Protein AF-A0AA87IKY0-F1 (afdb_monomer)

Secondary structure (DSSP, 8-state):
----------------PBPTTT-PBP-S--EEEEEEETTEEEEEEE-HHHHHHHHHH----

Solvent-accessible surface area (backbone atoms only — not comparable to full-atom values): 4078 Å² total; per-residue (Å²): 140,86,86,82,81,83,70,83,74,69,71,85,72,65,84,58,51,51,13,68,79,75,73,42,70,42,87,73,81,67,44,78,45,78,41,86,46,103,89,48,74,46,73,41,40,23,34,66,68,49,45,51,50,38,70,74,69,65,71,80,133

Radius of gyration: 18.18 Å; Cα contacts (8 Å, |Δi|>4): 66; chains: 1; bounding box: 41×53×24 Å

Sequence (61 aa):
MATIFLFPVKEQQQPTTICTGCSKSIRGDYWEVGVPKEQGKEYLALCNSCNDELMKHGVVL

Mean predicted aligned error: 11.76 Å

Organism: NCBI:txid1185653

Structure (mmCIF, N/CA/C/O backbone):
data_AF-A0AA87IKY0-F1
#
_entry.id   AF-A0AA87IKY0-F1
#
loop_
_atom_site.group_PDB
_atom_site.id
_atom_site.type_symbol
_atom_site.label_atom_id
_atom_site.label_alt_id
_atom_site.label_comp_id
_atom_site.label_asym_id
_atom_site.label_entity_id
_atom_site.label_seq_id
_atom_site.pdbx_PDB_ins_code
_atom_site.Cartn_x
_atom_site.Cartn_y
_atom_site.Cartn_z
_atom_site.occupancy
_atom_site.B_iso_or_equiv
_atom_site.auth_seq_id
_atom_site.auth_comp_id
_atom_site.auth_asym_id
_atom_site.auth_atom_id
_atom_site.pdbx_PDB_model_num
ATOM 1 N N . MET A 1 1 ? 25.237 40.653 11.715 1.00 50.53 1 MET A N 1
ATOM 2 C CA . MET A 1 1 ? 25.949 39.370 11.531 1.00 50.53 1 MET A CA 1
ATOM 3 C C . MET A 1 1 ? 24.955 38.271 11.896 1.00 50.53 1 MET A C 1
ATOM 5 O O . MET A 1 1 ? 24.645 38.141 13.069 1.00 50.53 1 MET A O 1
ATOM 9 N N . ALA A 1 2 ? 24.321 37.626 10.910 1.00 49.59 2 ALA A N 1
ATOM 10 C CA . ALA A 1 2 ? 23.239 36.656 11.124 1.00 49.59 2 ALA A CA 1
ATOM 11 C C . ALA A 1 2 ? 23.796 35.230 11.001 1.00 49.59 2 ALA A C 1
ATOM 13 O O . ALA A 1 2 ? 24.420 34.897 9.996 1.00 49.59 2 ALA A O 1
ATOM 14 N N . THR A 1 3 ? 23.616 34.415 12.035 1.00 64.31 3 THR A N 1
ATOM 15 C CA . THR A 1 3 ? 24.049 33.016 12.083 1.00 64.31 3 THR A CA 1
ATOM 16 C C . THR A 1 3 ? 22.986 32.120 11.448 1.00 64.31 3 THR A C 1
ATOM 18 O O . THR A 1 3 ? 21.868 32.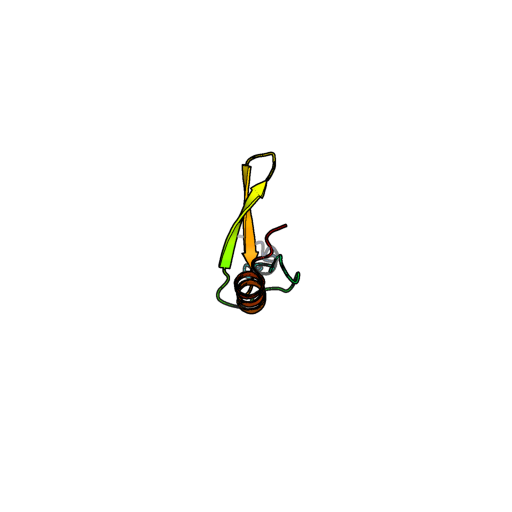005 11.942 1.00 64.31 3 THR A O 1
ATOM 21 N N . ILE A 1 4 ? 23.333 31.492 10.325 1.00 66.38 4 ILE A N 1
ATOM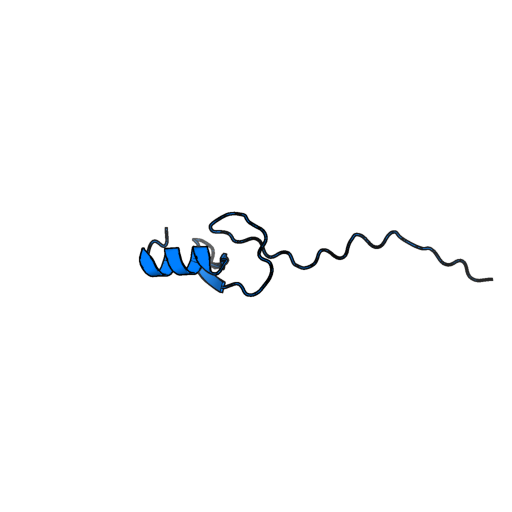 22 C CA . ILE A 1 4 ? 22.510 30.480 9.656 1.00 66.38 4 ILE A CA 1
ATOM 23 C C . ILE A 1 4 ? 22.718 29.156 10.400 1.00 66.38 4 ILE A C 1
ATOM 25 O O . ILE A 1 4 ? 23.817 28.606 10.383 1.00 66.38 4 ILE A O 1
ATOM 29 N N . PHE A 1 5 ? 21.673 28.640 11.048 1.00 56.66 5 PHE A N 1
ATOM 30 C CA . PHE A 1 5 ? 21.655 27.276 11.578 1.00 56.66 5 PHE A CA 1
ATOM 31 C C . PHE A 1 5 ? 21.126 26.327 10.496 1.00 56.66 5 PHE A C 1
ATOM 33 O O . PHE A 1 5 ? 19.930 26.281 10.218 1.00 56.66 5 PHE A O 1
ATOM 40 N N . LEU A 1 6 ? 22.037 25.578 9.873 1.00 51.84 6 LEU A N 1
ATOM 41 C CA . LEU A 1 6 ? 21.725 24.419 9.037 1.00 51.84 6 LEU A CA 1
ATOM 42 C C . LEU A 1 6 ? 21.345 23.253 9.960 1.00 51.84 6 LEU A C 1
ATOM 44 O O . LEU A 1 6 ? 22.206 22.506 10.420 1.00 51.84 6 LEU A O 1
ATOM 48 N N . PHE A 1 7 ? 20.057 23.106 10.262 1.00 59.78 7 PHE A N 1
ATOM 49 C CA . PHE A 1 7 ? 19.547 21.849 10.807 1.00 59.78 7 PHE A CA 1
ATOM 50 C C . PHE A 1 7 ? 19.642 20.790 9.701 1.00 59.78 7 PHE A C 1
ATOM 52 O O . PHE A 1 7 ? 19.270 21.102 8.565 1.00 59.78 7 PHE A O 1
ATOM 59 N N . PRO A 1 8 ? 20.132 19.565 9.971 1.00 41.94 8 PRO A N 1
ATOM 60 C CA . PRO A 1 8 ? 20.062 18.497 8.987 1.00 41.94 8 PRO A CA 1
ATOM 61 C C . PRO A 1 8 ? 18.586 18.316 8.645 1.00 41.94 8 PRO A C 1
ATOM 63 O O . PRO A 1 8 ? 17.785 17.916 9.493 1.00 41.94 8 PRO A O 1
ATOM 66 N N . VAL A 1 9 ? 18.216 18.693 7.420 1.00 49.12 9 VAL A N 1
ATOM 67 C CA . VAL A 1 9 ? 16.916 18.366 6.849 1.00 49.12 9 VAL A CA 1
ATOM 68 C C . VAL A 1 9 ? 16.877 16.852 6.868 1.00 49.12 9 VAL A C 1
ATOM 70 O O . VAL A 1 9 ?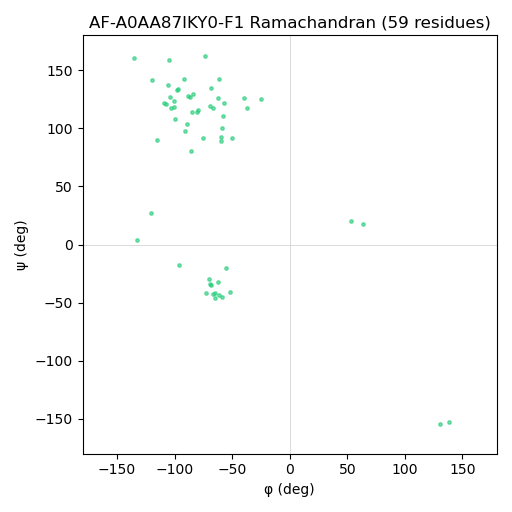 17.538 16.197 6.065 1.00 49.12 9 VAL A O 1
ATOM 73 N N . LYS A 1 10 ? 16.174 16.319 7.873 1.00 45.50 10 LYS A N 1
ATOM 74 C CA . LYS A 1 10 ? 15.684 14.948 7.920 1.00 45.50 10 LYS A CA 1
ATOM 75 C C . LYS A 1 10 ? 15.269 14.640 6.491 1.00 45.50 10 LYS A C 1
ATOM 77 O O . LYS A 1 10 ? 14.462 15.402 5.953 1.00 45.50 10 LYS A O 1
ATOM 82 N N . GLU A 1 11 ? 15.931 13.651 5.886 1.00 41.97 11 GLU A N 1
ATOM 83 C CA . GLU A 1 11 ? 15.652 13.144 4.546 1.00 41.97 11 GLU A CA 1
ATOM 84 C C . GLU A 1 11 ? 14.204 13.431 4.188 1.00 41.97 11 GLU A C 1
ATOM 86 O O . GLU A 1 11 ? 13.304 13.069 4.951 1.00 41.97 11 GLU A O 1
ATOM 91 N N . GLN A 1 12 ? 13.985 14.110 3.060 1.00 43.81 12 GLN A N 1
ATOM 92 C CA . GLN A 1 12 ? 12.707 14.041 2.376 1.00 43.81 12 GLN A CA 1
ATOM 93 C C . GLN A 1 12 ? 12.378 12.554 2.227 1.00 43.81 12 GLN A C 1
ATOM 95 O O . GLN A 1 12 ? 12.790 11.905 1.267 1.00 43.81 12 GLN A O 1
ATOM 100 N N . GLN A 1 13 ? 11.653 12.017 3.207 1.00 45.31 13 GLN A N 1
ATOM 101 C CA . GLN A 1 13 ? 10.840 10.836 3.068 1.00 45.31 13 GLN A CA 1
ATOM 102 C C . GLN A 1 13 ? 9.861 11.226 1.975 1.00 45.31 13 GLN A C 1
ATOM 104 O O . GLN A 1 13 ? 8.807 11.806 2.226 1.00 45.31 13 GLN A O 1
ATOM 109 N N . GLN A 1 14 ? 10.264 10.959 0.730 1.00 47.59 14 GLN A N 1
ATOM 110 C CA . GLN A 1 14 ? 9.322 10.685 -0.337 1.00 47.59 14 GLN A CA 1
ATOM 111 C C . GLN A 1 14 ? 8.232 9.831 0.310 1.00 47.59 14 GLN A C 1
ATOM 113 O O . GLN A 1 14 ? 8.602 8.856 0.980 1.00 47.59 14 GLN A O 1
ATOM 118 N N . PRO A 1 15 ? 6.948 10.216 0.217 1.00 52.53 15 PRO A N 1
ATOM 119 C CA . PRO A 1 15 ? 5.864 9.439 0.791 1.00 52.53 15 PRO A CA 1
ATOM 120 C C . PRO A 1 15 ? 5.906 8.067 0.124 1.00 52.53 15 PRO A C 1
ATOM 122 O O . PRO A 1 15 ? 5.418 7.854 -0.980 1.00 52.53 15 PRO A O 1
ATOM 125 N N . THR A 1 16 ? 6.623 7.150 0.760 1.00 63.03 16 THR A N 1
ATOM 126 C CA . THR A 1 16 ? 6.790 5.779 0.326 1.00 63.03 16 THR A CA 1
ATOM 127 C C . THR A 1 16 ? 5.591 5.086 0.919 1.00 63.03 16 THR A C 1
ATOM 129 O O . THR A 1 16 ? 5.649 4.524 2.008 1.00 63.03 16 THR A O 1
ATOM 132 N N . THR A 1 17 ? 4.458 5.225 0.235 1.00 78.88 17 THR A N 1
ATOM 133 C CA . THR A 1 17 ? 3.233 4.532 0.611 1.00 78.88 17 THR A CA 1
ATOM 134 C C . THR A 1 17 ? 3.542 3.040 0.623 1.00 78.88 17 THR A C 1
ATOM 136 O O . THR A 1 17 ? 4.037 2.498 -0.364 1.00 78.88 17 THR A O 1
ATOM 139 N N . ILE A 1 18 ? 3.338 2.377 1.758 1.00 85.94 18 ILE A N 1
ATOM 140 C CA . ILE A 1 18 ? 3.616 0.947 1.896 1.00 85.94 18 ILE A CA 1
ATOM 141 C C . ILE A 1 18 ? 2.362 0.193 1.470 1.00 85.94 18 ILE A C 1
ATOM 143 O O . ILE A 1 18 ? 1.275 0.458 1.976 1.00 85.94 18 ILE A O 1
ATOM 147 N N . CYS A 1 19 ? 2.513 -0.755 0.550 1.00 87.69 19 CYS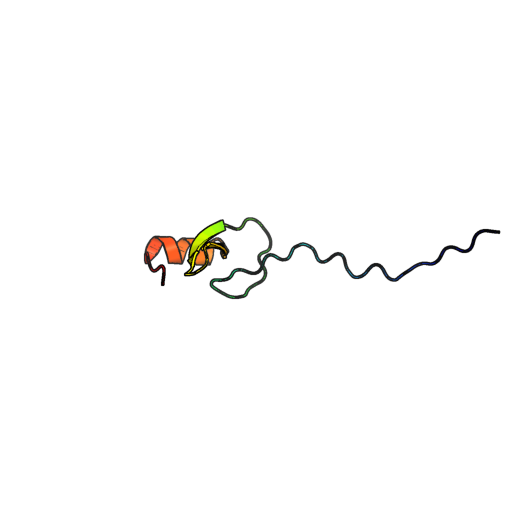 A N 1
ATOM 148 C CA . CYS A 1 19 ? 1.428 -1.647 0.173 1.00 87.69 19 CYS A CA 1
ATOM 149 C C . CYS A 1 19 ? 1.069 -2.548 1.356 1.00 87.69 19 CYS A C 1
ATOM 151 O O . CYS A 1 19 ? 1.892 -3.365 1.758 1.00 87.69 19 CYS A O 1
ATOM 153 N N . THR A 1 20 ? -0.151 -2.468 1.879 1.00 87.88 20 THR A N 1
ATOM 154 C CA . THR A 1 20 ? -0.615 -3.309 2.987 1.00 87.88 20 THR A CA 1
ATOM 155 C C . THR A 1 20 ? -0.628 -4.796 2.627 1.00 87.88 20 THR A C 1
ATOM 157 O O . T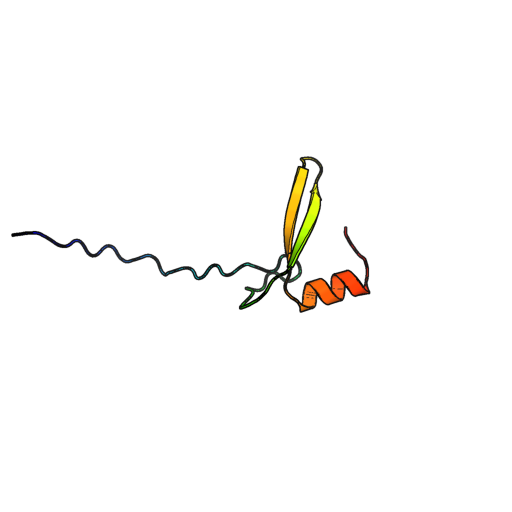HR A 1 20 ? -0.350 -5.629 3.480 1.00 87.88 20 THR A O 1
ATOM 160 N N . GLY A 1 21 ? -0.886 -5.145 1.363 1.00 85.00 21 GLY A N 1
ATOM 161 C CA . GLY A 1 21 ? -0.952 -6.543 0.925 1.00 85.00 21 GLY A CA 1
ATOM 162 C C . GLY A 1 21 ? 0.401 -7.266 0.903 1.00 85.00 21 GLY A C 1
ATOM 163 O O . GLY A 1 21 ? 0.450 -8.473 1.107 1.00 85.00 21 GLY A O 1
ATOM 164 N N . CYS A 1 22 ? 1.510 -6.552 0.668 1.00 86.38 22 CYS A N 1
ATOM 165 C CA . CYS A 1 22 ? 2.843 -7.166 0.546 1.00 86.38 22 CYS A CA 1
ATOM 166 C C . CYS A 1 22 ? 3.955 -6.472 1.348 1.00 86.38 22 CYS A C 1
ATOM 168 O O . CYS A 1 22 ? 5.122 -6.843 1.221 1.00 86.38 22 CYS A O 1
ATOM 170 N N . SER A 1 23 ? 3.620 -5.450 2.135 1.00 86.75 23 SER A N 1
ATOM 171 C CA . SER A 1 23 ? 4.531 -4.622 2.940 1.00 86.75 23 SER A CA 1
ATOM 172 C C . SER A 1 23 ? 5.702 -3.997 2.169 1.00 86.75 23 SER A C 1
ATOM 174 O O . SER A 1 23 ? 6.707 -3.603 2.761 1.00 86.75 23 SER A O 1
ATOM 176 N N . LYS A 1 24 ? 5.594 -3.887 0.839 1.00 86.5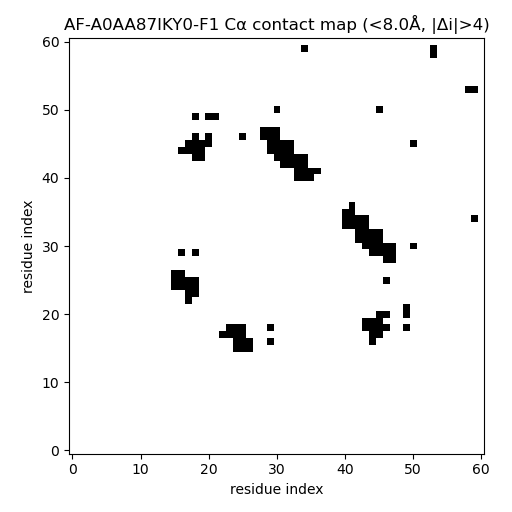0 24 LYS A N 1
ATOM 177 C CA . LYS A 1 24 ? 6.607 -3.255 -0.019 1.00 86.50 24 LYS A CA 1
ATOM 178 C C . LYS A 1 24 ? 6.306 -1.773 -0.209 1.00 86.50 24 LYS A C 1
ATOM 180 O O . LYS A 1 24 ? 5.149 -1.392 -0.382 1.00 86.50 24 LYS A O 1
ATOM 185 N N . SER A 1 25 ? 7.350 -0.948 -0.250 1.00 86.12 25 SER A N 1
ATOM 186 C CA . SER A 1 25 ? 7.231 0.458 -0.644 1.00 86.12 25 SER A CA 1
ATOM 187 C C . SER A 1 25 ? 6.741 0.562 -2.087 1.00 86.12 25 SER A C 1
ATOM 189 O O . SER A 1 25 ? 7.342 -0.006 -3.002 1.00 86.12 25 SER A O 1
ATOM 191 N N . ILE A 1 26 ? 5.660 1.304 -2.291 1.00 84.56 26 ILE A N 1
ATOM 192 C CA . ILE A 1 26 ? 5.108 1.596 -3.607 1.00 84.56 26 ILE A CA 1
ATOM 193 C C . ILE A 1 26 ? 5.867 2.790 -4.184 1.00 84.56 26 ILE A C 1
ATOM 195 O O . ILE A 1 26 ? 6.035 3.818 -3.530 1.00 84.56 26 ILE A O 1
ATOM 199 N N . ARG A 1 27 ? 6.351 2.642 -5.418 1.00 80.94 27 ARG A N 1
ATOM 200 C CA . ARG A 1 27 ? 6.954 3.725 -6.202 1.00 80.94 27 ARG A CA 1
ATOM 201 C C . ARG A 1 27 ? 6.055 3.970 -7.412 1.00 80.94 27 ARG A C 1
ATOM 203 O O . ARG A 1 27 ? 6.227 3.305 -8.428 1.00 80.94 27 ARG A O 1
ATOM 210 N N . GLY A 1 28 ? 5.076 4.863 -7.273 1.00 78.38 28 GLY A N 1
ATOM 211 C CA . GLY A 1 28 ? 4.093 5.179 -8.318 1.00 78.38 28 GLY A CA 1
ATOM 212 C C . GLY A 1 28 ? 2.654 5.136 -7.806 1.00 78.38 28 GLY A C 1
ATOM 213 O O . GLY A 1 28 ? 2.422 5.320 -6.611 1.00 78.38 28 GLY A O 1
ATOM 214 N N . ASP A 1 29 ? 1.708 4.892 -8.713 1.00 84.19 29 ASP A N 1
ATOM 215 C CA . ASP A 1 29 ? 0.284 4.800 -8.392 1.00 84.19 29 ASP A CA 1
ATOM 216 C C . ASP A 1 29 ? -0.019 3.655 -7.415 1.00 84.19 29 ASP A C 1
ATOM 218 O O . ASP A 1 29 ? 0.562 2.563 -7.479 1.00 84.19 29 ASP A O 1
ATOM 222 N N . TYR A 1 30 ? -0.959 3.916 -6.513 1.00 86.81 30 TYR A N 1
ATOM 223 C CA . TYR A 1 30 ? -1.475 2.956 -5.547 1.00 86.81 30 TYR A CA 1
ATOM 224 C C . TYR A 1 30 ? -3.000 3.035 -5.490 1.00 86.81 30 TYR A C 1
ATOM 226 O O . TYR A 1 30 ? -3.603 4.028 -5.893 1.00 86.81 30 TYR A O 1
ATOM 234 N N . TRP A 1 31 ? -3.614 1.973 -4.983 1.00 86.00 31 TRP A N 1
ATOM 235 C CA . TRP A 1 31 ? -5.055 1.864 -4.788 1.00 86.00 31 TRP A CA 1
ATOM 236 C C . TRP A 1 31 ? -5.394 2.001 -3.314 1.00 86.00 31 TRP A C 1
ATOM 238 O O . TRP A 1 31 ? -4.724 1.400 -2.480 1.00 86.00 31 TRP A O 1
ATOM 248 N N . GLU A 1 32 ? -6.447 2.743 -2.991 1.00 87.88 32 GLU A N 1
ATOM 249 C CA . GLU A 1 32 ? -6.983 2.821 -1.632 1.00 87.88 32 GLU A CA 1
ATOM 250 C C . GLU A 1 32 ? -8.246 1.975 -1.534 1.00 87.88 32 GLU A C 1
ATOM 252 O O . GLU A 1 32 ? -9.245 2.240 -2.205 1.00 87.88 32 GLU A O 1
ATOM 257 N N . VAL A 1 33 ? -8.204 0.943 -0.695 1.00 84.38 33 VAL A N 1
ATOM 258 C CA . VAL A 1 33 ? -9.338 0.048 -0.461 1.00 84.38 33 VAL A CA 1
ATOM 259 C C . VAL A 1 33 ? -9.878 0.297 0.938 1.00 84.38 33 VAL A C 1
ATOM 261 O O . VAL A 1 33 ? -9.156 0.175 1.924 1.00 84.38 33 VAL A O 1
ATOM 264 N N . GLY A 1 34 ? -11.157 0.662 1.025 1.00 83.62 34 GLY A N 1
ATOM 265 C CA . GLY A 1 34 ? -11.848 0.849 2.296 1.00 83.62 34 GLY A CA 1
ATOM 266 C C . GLY A 1 34 ? -12.283 -0.489 2.886 1.00 83.62 34 GLY A C 1
ATOM 267 O O . GLY A 1 34 ? -13.147 -1.159 2.323 1.00 83.62 34 GLY A O 1
ATOM 268 N N . VAL A 1 35 ? -11.724 -0.850 4.034 1.00 81.75 35 VAL A N 1
ATOM 269 C CA . VAL A 1 35 ? -12.057 -2.059 4.787 1.00 81.75 35 VAL A CA 1
ATOM 270 C C . VAL A 1 35 ? -12.918 -1.669 5.991 1.00 81.75 35 VAL A C 1
ATOM 272 O O . VAL A 1 35 ? -12.540 -0.772 6.755 1.00 81.75 35 VAL A O 1
ATOM 275 N N . PRO A 1 36 ? -14.096 -2.286 6.181 1.00 75.56 36 PRO A N 1
ATOM 276 C CA . PRO A 1 36 ? -14.888 -2.071 7.383 1.00 75.56 36 PRO A CA 1
ATOM 277 C C . PRO A 1 36 ? -14.170 -2.705 8.585 1.00 75.56 36 PRO A C 1
ATOM 279 O O . PRO A 1 36 ? -13.944 -3.909 8.623 1.00 75.56 36 PRO A O 1
ATOM 282 N N . LYS A 1 37 ? -13.808 -1.890 9.575 1.00 79.44 37 LYS A N 1
ATOM 283 C CA . LYS A 1 37 ? -13.275 -2.311 10.880 1.00 79.44 37 LYS A CA 1
ATOM 284 C C . LYS A 1 37 ? -14.363 -2.136 11.944 1.00 79.44 37 LYS A C 1
ATOM 286 O O . LYS A 1 37 ? -15.263 -1.312 11.789 1.00 79.44 37 LYS A O 1
ATOM 291 N N . GLU A 1 38 ? -14.242 -2.840 13.072 1.00 76.12 38 GLU A N 1
ATOM 292 C CA . GLU A 1 38 ? -15.179 -2.724 14.209 1.00 76.12 38 GLU A CA 1
ATOM 293 C C . GLU A 1 38 ? -15.341 -1.284 14.744 1.00 76.12 38 GLU A C 1
ATOM 295 O O . GLU A 1 38 ? -16.348 -0.974 15.374 1.00 76.12 38 GLU A O 1
ATOM 300 N N . GLN A 1 39 ? -14.389 -0.382 14.465 1.00 72.75 39 GLN A N 1
ATOM 301 C CA . GLN A 1 39 ? -14.427 1.035 14.858 1.00 72.75 39 GLN A CA 1
ATOM 302 C C . GLN A 1 39 ? -14.376 2.019 13.671 1.00 72.75 39 GLN A C 1
ATOM 304 O O . GLN A 1 39 ? -13.909 3.146 13.823 1.00 72.75 39 GLN A O 1
ATOM 309 N N . GLY A 1 40 ? -14.849 1.630 12.481 1.00 79.56 40 GLY A N 1
ATOM 310 C CA . GLY A 1 40 ? -15.003 2.557 11.352 1.00 79.56 40 GLY A CA 1
ATOM 311 C C . GLY A 1 40 ? -14.573 1.983 10.006 1.00 79.56 40 GLY A C 1
ATOM 312 O O . GLY A 1 40 ? -14.645 0.783 9.772 1.00 79.56 40 GLY A O 1
ATOM 313 N N . LYS A 1 41 ? -14.149 2.853 9.088 1.00 76.62 41 LYS A N 1
ATOM 314 C CA . LYS A 1 41 ? -13.565 2.450 7.801 1.00 76.62 41 LYS A CA 1
ATOM 315 C C . LYS A 1 41 ? -12.067 2.724 7.844 1.00 76.62 41 LYS A C 1
ATOM 317 O O . LYS A 1 41 ? -11.670 3.868 8.054 1.00 76.62 41 LYS A O 1
ATOM 322 N N . GLU A 1 42 ? -11.258 1.689 7.662 1.00 81.75 42 GLU A N 1
ATOM 323 C CA . GLU A 1 42 ? -9.808 1.807 7.491 1.00 81.75 42 GLU A CA 1
ATOM 324 C C . GLU A 1 42 ? -9.496 1.771 5.996 1.00 81.75 42 GLU A C 1
ATOM 326 O O . GLU A 1 42 ? -10.050 0.948 5.275 1.00 81.75 42 GLU A O 1
ATOM 331 N N . TYR A 1 43 ? -8.644 2.671 5.513 1.00 82.50 43 TYR A N 1
ATOM 332 C CA . TYR A 1 43 ? -8.225 2.681 4.114 1.00 82.50 43 TYR A CA 1
ATOM 333 C C . TYR A 1 43 ? -6.844 2.043 4.014 1.00 82.50 43 TYR A C 1
ATOM 335 O O . TYR A 1 43 ? -5.887 2.523 4.621 1.00 82.50 43 TYR A O 1
ATOM 343 N N . LEU A 1 44 ? -6.755 0.943 3.271 1.00 85.56 44 LEU A N 1
ATOM 344 C CA . LEU A 1 44 ? -5.509 0.238 3.007 1.00 85.56 44 LEU A CA 1
ATOM 345 C C . LEU A 1 44 ? -4.961 0.653 1.649 1.00 85.56 44 LEU A C 1
ATOM 347 O O . LEU A 1 44 ? -5.688 0.648 0.656 1.00 85.56 44 LEU A O 1
ATOM 351 N N . ALA A 1 45 ? -3.669 0.965 1.598 1.00 88.94 45 ALA A N 1
ATOM 352 C CA . ALA A 1 45 ? -2.984 1.236 0.346 1.00 88.94 45 ALA A CA 1
ATOM 353 C C . ALA A 1 45 ? -2.486 -0.078 -0.266 1.00 88.94 45 ALA A C 1
ATOM 355 O O . ALA A 1 45 ? -1.761 -0.832 0.378 1.00 88.94 45 ALA A O 1
ATOM 356 N N . LEU A 1 46 ? -2.823 -0.356 -1.520 1.00 88.06 46 LEU A N 1
ATOM 357 C CA . LEU A 1 46 ? -2.371 -1.530 -2.260 1.00 88.06 46 LEU A CA 1
ATOM 358 C C . LEU A 1 46 ? -1.587 -1.116 -3.502 1.00 88.06 46 LEU A C 1
ATOM 360 O O . LEU A 1 46 ? -1.933 -0.168 -4.200 1.00 88.06 46 LEU A O 1
ATOM 364 N N . CYS A 1 47 ? -0.529 -1.861 -3.814 1.00 90.19 47 CYS A N 1
ATOM 365 C CA . CYS A 1 47 ? 0.131 -1.757 -5.109 1.00 90.19 47 CYS A CA 1
ATOM 366 C C . CYS A 1 47 ? -0.736 -2.402 -6.198 1.00 90.19 47 CYS A C 1
ATOM 368 O O . CYS A 1 47 ? -1.597 -3.233 -5.903 1.00 90.19 47 CYS A O 1
ATOM 370 N N . ASN A 1 48 ? -0.463 -2.078 -7.465 1.00 89.31 48 ASN A N 1
ATOM 371 C CA . ASN A 1 48 ? -1.191 -2.646 -8.605 1.00 89.31 48 ASN A CA 1
ATOM 372 C C . ASN A 1 48 ? -1.252 -4.180 -8.579 1.00 89.31 48 ASN A C 1
ATOM 374 O O . ASN A 1 48 ? -2.308 -4.742 -8.842 1.00 89.31 48 ASN A O 1
ATOM 378 N N . SER A 1 49 ? -0.157 -4.855 -8.213 1.00 87.69 49 SER A N 1
ATOM 379 C CA . SER A 1 49 ? -0.125 -6.320 -8.132 1.00 87.69 49 SER A CA 1
ATOM 380 C C . SER A 1 49 ? -1.049 -6.866 -7.043 1.00 87.69 49 SER A C 1
ATOM 382 O O . SER A 1 49 ? -1.817 -7.779 -7.308 1.00 87.69 49 SER A O 1
ATOM 384 N N . CYS A 1 50 ? -1.026 -6.290 -5.836 1.00 87.38 50 CYS A N 1
ATOM 385 C CA . CYS A 1 50 ? -1.904 -6.741 -4.754 1.00 87.38 50 CYS A CA 1
ATOM 386 C C . CYS A 1 50 ? -3.372 -6.404 -5.024 1.00 87.38 50 CYS A C 1
ATOM 388 O O . CYS A 1 50 ? -4.242 -7.178 -4.647 1.00 87.38 50 CYS A O 1
ATOM 390 N N . ASN A 1 51 ? -3.653 -5.276 -5.682 1.00 88.12 51 ASN 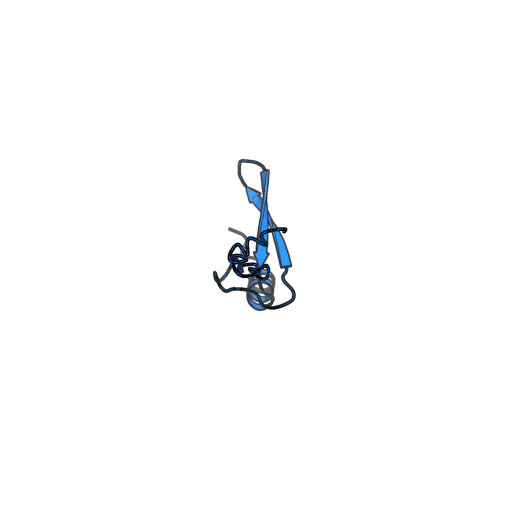A N 1
ATOM 391 C CA . ASN A 1 51 ? -5.010 -4.946 -6.105 1.00 88.12 51 ASN A CA 1
ATOM 392 C C . ASN A 1 51 ? -5.522 -5.920 -7.179 1.00 88.12 51 ASN A C 1
ATOM 394 O O . ASN A 1 51 ? -6.659 -6.369 -7.097 1.00 88.12 51 ASN A O 1
ATOM 398 N N . ASP A 1 52 ? -4.690 -6.283 -8.158 1.00 88.75 52 ASP A N 1
ATOM 399 C CA . ASP A 1 52 ? -5.039 -7.275 -9.182 1.00 88.75 52 ASP A CA 1
ATOM 400 C C . ASP A 1 52 ? -5.325 -8.653 -8.563 1.00 88.75 52 ASP A C 1
ATOM 402 O O . ASP A 1 52 ? -6.339 -9.271 -8.888 1.00 88.75 52 ASP A O 1
ATOM 406 N N . GLU A 1 53 ? -4.508 -9.104 -7.606 1.00 87.19 53 GLU A N 1
ATOM 407 C CA . GLU A 1 53 ? -4.781 -10.348 -6.874 1.00 87.19 53 GLU A CA 1
ATOM 408 C C . GLU A 1 53 ? -6.051 -10.260 -6.020 1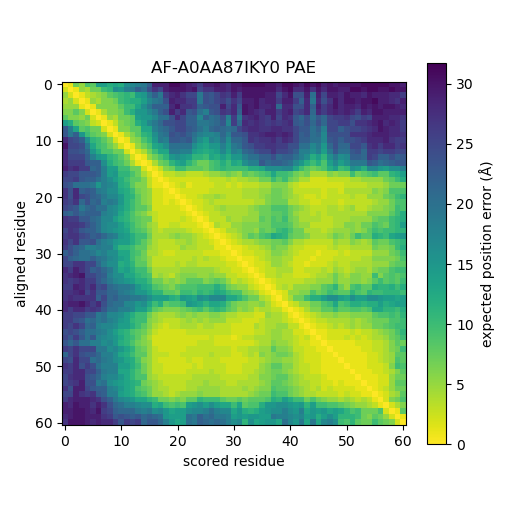.00 87.19 53 GLU A C 1
ATOM 410 O O . GLU A 1 53 ? -6.860 -11.191 -6.032 1.00 87.19 53 GLU A O 1
ATOM 415 N N . LEU A 1 54 ? -6.279 -9.131 -5.339 1.00 84.75 54 LEU A N 1
ATOM 416 C CA . LEU A 1 54 ? -7.503 -8.893 -4.574 1.00 84.75 54 LEU A CA 1
ATOM 417 C C . LEU A 1 54 ? -8.744 -8.970 -5.475 1.00 84.75 54 LEU A C 1
ATOM 419 O O . LEU A 1 54 ? -9.716 -9.632 -5.122 1.00 84.75 54 LEU A O 1
ATOM 423 N N . MET A 1 55 ? -8.700 -8.339 -6.651 1.00 84.25 55 MET A N 1
ATOM 424 C CA . MET A 1 55 ? -9.799 -8.340 -7.623 1.00 84.25 55 MET A CA 1
ATOM 425 C C . MET A 1 55 ? -10.024 -9.720 -8.253 1.00 84.25 55 MET A C 1
ATOM 427 O O . MET A 1 55 ? -11.165 -10.089 -8.524 1.00 84.25 55 MET A O 1
ATOM 431 N N . LYS A 1 56 ? -8.958 -10.499 -8.474 1.00 86.19 56 LYS A N 1
ATOM 432 C CA . LYS A 1 56 ? -9.047 -11.858 -9.033 1.00 86.19 56 LYS A CA 1
ATOM 433 C C . LYS A 1 56 ? -9.614 -12.871 -8.049 1.00 86.19 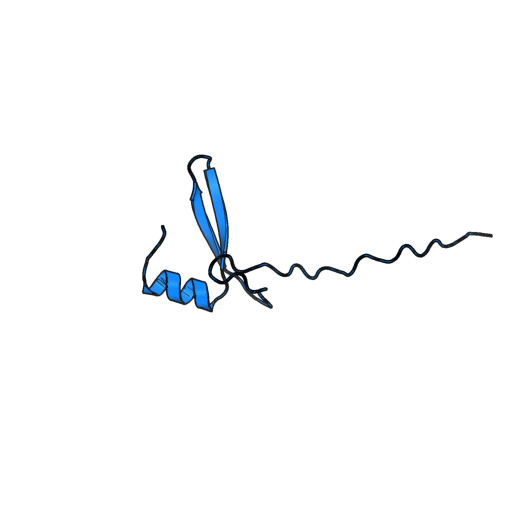56 LYS A C 1
ATOM 435 O O . LYS A 1 56 ? -10.401 -13.725 -8.448 1.00 86.19 56 LYS A O 1
ATOM 440 N N . HIS A 1 57 ? -9.196 -12.801 -6.788 1.00 80.88 57 HIS A N 1
ATOM 441 C CA . HIS A 1 57 ? -9.580 -13.782 -5.774 1.00 80.88 57 HIS A CA 1
ATOM 442 C C . HIS A 1 57 ? -10.779 -13.340 -4.929 1.00 80.88 57 HIS A C 1
ATOM 444 O O . HIS A 1 57 ? -11.413 -14.184 -4.302 1.00 80.88 57 HIS A O 1
ATOM 450 N N . GLY A 1 58 ? -11.117 -12.047 -4.916 1.00 67.56 58 GLY A N 1
ATOM 451 C CA . GLY A 1 58 ? -12.261 -11.506 -4.180 1.00 67.56 58 GLY A CA 1
ATOM 452 C C . GLY A 1 58 ? -12.167 -11.670 -2.660 1.00 67.56 58 GLY A C 1
ATOM 453 O O . GLY A 1 58 ? -13.187 -11.590 -1.980 1.00 67.56 58 GLY A O 1
ATOM 454 N N . VAL A 1 59 ? -10.977 -11.937 -2.111 1.00 57.12 59 VAL A N 1
ATOM 455 C CA . VAL A 1 59 ? -10.813 -12.219 -0.679 1.00 57.12 59 VAL A CA 1
ATOM 456 C C . VAL A 1 59 ? -10.535 -10.924 0.076 1.00 57.12 59 VAL A C 1
ATOM 458 O O . VAL A 1 59 ? -9.401 -10.460 0.148 1.00 57.12 59 VAL A O 1
ATOM 461 N N . VAL A 1 60 ? -11.588 -10.366 0.665 1.00 52.19 60 VAL A N 1
ATOM 462 C CA . VAL A 1 60 ? -11.510 -9.383 1.751 1.00 52.19 60 VAL A CA 1
ATOM 463 C C . VAL A 1 60 ? -11.755 -10.166 3.044 1.00 52.19 60 VAL A C 1
ATOM 465 O O . VAL A 1 60 ? -12.861 -10.667 3.237 1.00 52.19 60 VAL A O 1
ATOM 468 N N . LEU A 1 61 ? -10.707 -10.360 3.856 1.00 47.47 61 LEU A N 1
ATOM 469 C CA . LEU A 1 61 ? -10.810 -10.920 5.214 1.00 47.47 61 LEU A CA 1
ATOM 470 C C . LEU A 1 61 ? -11.472 -9.914 6.159 1.00 47.47 61 LEU A C 1
ATOM 472 O O . LEU A 1 61 ? -11.076 -8.727 6.102 1.00 47.47 61 LEU A O 1
#

pLDDT: mean 73.86, std 15.82, range [41.94, 90.19]

Foldseek 3Di:
DDDDDPDPPPPPPPVQQQQPQPRHGDDDDWDWDWDDDPVGTDTGTHDPVSVVVCVVVVDDD

Nearest PDB structures (foldseek):
  4e1r-assembly1_A  TM=6.727E-01  e=5.472E+00  Mycobacterium tuberculosis
  6spf-assembly1_X  TM=5.169E-01  e=5.117E+00  Pseudomonas aeruginosa